Protein AF-A0A242BD94-F1 (afdb_monomer_lite)

Radius of gyration: 14.13 Å; chains: 1; bounding box: 34×25×37 Å

Organism: Enterococcus faecium (NCBI:txid1352)

pLDDT: mean 95.87, std 3.22, range [78.56, 98.5]

Foldseek 3Di:
DDDDPLQEDWFQAPCPPPDPPPPVSVVVLLDQPDAHHRTGHLVRNLVSCVVVVVVQVVDPPDDDDRDHAFSNVLSVCCVQPPDDSVVSVVDGDDPPDDDDDD

InterPro domains:
  IPR003094 Fructose-2,6-bisphosphatase [PTHR10606] (23-94)
  IPR013078 Histidine phosphatase superfamily, clade-1 [PF00300] (2-100)
  IPR029033 Histidine phosphatase superfamily [G3DSA:3.40.50.1240] (1-102)
  IPR029033 Histidine phosphatase superfamily [SSF53254] (2-101)

Sequence (102 aa):
MTADERLVEMDFGDYDGLPSKDENFQKARLAFAVRFPNGESVLDVYARIVPLLKECMEDEENVYLLVCHNALIRVINAYFHPMPNEGFFTFMVDNTELISYE

Structure (mmCIF, N/CA/C/O backbone):
data_AF-A0A242BD94-F1
#
_entry.id   AF-A0A242BD94-F1
#
loop_
_atom_site.group_PDB
_atom_site.id
_atom_site.type_symbol
_atom_site.label_atom_id
_atom_site.label_alt_id
_atom_site.label_comp_id
_atom_site.label_asym_id
_atom_site.label_entity_id
_atom_site.label_seq_id
_atom_site.pdbx_PDB_ins_code
_atom_site.Cartn_x
_atom_site.Cartn_y
_atom_site.Cartn_z
_atom_site.occupancy
_atom_site.B_iso_or_equiv
_atom_site.auth_seq_id
_atom_site.auth_comp_id
_atom_site.auth_asym_id
_atom_site.auth_atom_id
_atom_site.pdbx_PDB_model_num
ATOM 1 N N . MET A 1 1 ? -20.625 -2.623 3.747 1.00 78.56 1 MET A N 1
ATOM 2 C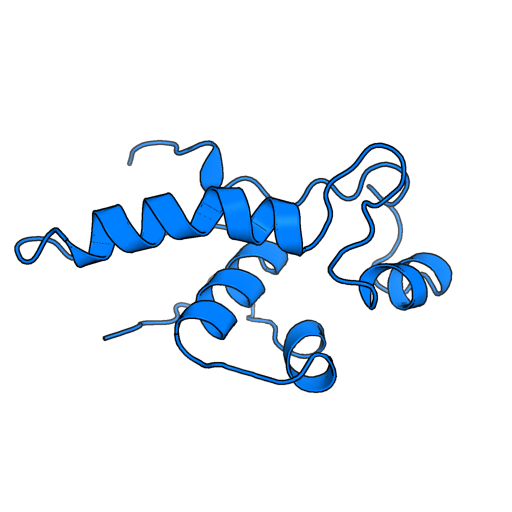 CA . MET A 1 1 ? -19.436 -2.573 2.876 1.00 78.56 1 MET A CA 1
ATOM 3 C C . MET A 1 1 ? -19.515 -1.279 2.097 1.00 78.56 1 MET A C 1
ATOM 5 O O . MET A 1 1 ? -20.455 -1.119 1.327 1.00 78.56 1 MET A O 1
ATOM 9 N N . THR A 1 2 ? -18.596 -0.360 2.364 1.00 93.62 2 THR A N 1
ATOM 10 C CA . THR A 1 2 ? -18.507 0.940 1.690 1.00 93.62 2 THR A CA 1
ATOM 11 C C . THR A 1 2 ? -17.224 0.930 0.876 1.00 93.62 2 THR A C 1
ATOM 13 O O . THR A 1 2 ? -16.197 0.494 1.390 1.00 93.62 2 THR A O 1
ATOM 16 N N . ALA A 1 3 ? -17.291 1.334 -0.390 1.00 95.25 3 ALA A N 1
ATOM 17 C CA . ALA A 1 3 ? -16.090 1.500 -1.199 1.00 95.25 3 ALA A CA 1
ATOM 18 C C . ALA A 1 3 ? -15.377 2.793 -0.784 1.00 95.25 3 ALA A C 1
ATOM 20 O O . ALA A 1 3 ? -16.035 3.817 -0.600 1.00 95.25 3 ALA A O 1
ATOM 21 N N . ASP A 1 4 ? -14.054 2.733 -0.650 1.00 97.38 4 ASP A N 1
ATOM 22 C CA . ASP A 1 4 ? -13.207 3.892 -0.387 1.00 97.38 4 ASP A CA 1
ATOM 23 C C . ASP A 1 4 ? -12.114 3.951 -1.455 1.00 97.38 4 ASP A C 1
ATOM 25 O O . ASP A 1 4 ? -11.298 3.036 -1.578 1.00 97.38 4 ASP A O 1
ATOM 29 N N . GLU A 1 5 ? -12.105 5.028 -2.237 1.00 96.69 5 GLU A N 1
ATOM 30 C CA . GLU A 1 5 ? -11.143 5.236 -3.324 1.00 96.69 5 GLU A CA 1
ATOM 31 C C . GLU A 1 5 ? -9.695 5.281 -2.811 1.00 96.69 5 GLU A C 1
ATOM 33 O O . GLU A 1 5 ? -8.758 5.010 -3.553 1.00 96.69 5 GLU A O 1
ATOM 38 N N . ARG A 1 6 ? -9.472 5.553 -1.519 1.00 97.94 6 ARG A N 1
ATOM 39 C CA . ARG A 1 6 ? -8.134 5.521 -0.913 1.00 97.94 6 ARG A CA 1
ATOM 40 C C . ARG A 1 6 ? -7.581 4.103 -0.776 1.00 97.94 6 ARG A C 1
ATOM 42 O O . ARG A 1 6 ? -6.384 3.977 -0.531 1.00 97.94 6 ARG A O 1
ATOM 49 N N . LEU A 1 7 ? -8.404 3.062 -0.951 1.00 97.88 7 LEU A N 1
ATOM 50 C CA . LEU A 1 7 ? -8.019 1.645 -0.882 1.00 97.88 7 LEU A CA 1
ATOM 51 C C . LEU A 1 7 ? -7.743 0.995 -2.250 1.00 97.88 7 LEU A C 1
ATOM 53 O O . LEU A 1 7 ? -7.394 -0.190 -2.307 1.00 97.88 7 LEU A O 1
ATOM 57 N N . VAL A 1 8 ? -7.873 1.740 -3.352 1.00 97.31 8 VAL A N 1
ATOM 58 C CA . VAL A 1 8 ? -7.500 1.238 -4.686 1.00 97.31 8 VAL A CA 1
ATOM 59 C C . VAL A 1 8 ? -6.008 0.915 -4.736 1.00 97.31 8 VAL A C 1
ATOM 61 O O . VAL A 1 8 ? -5.218 1.532 -4.014 1.00 97.31 8 VAL A O 1
A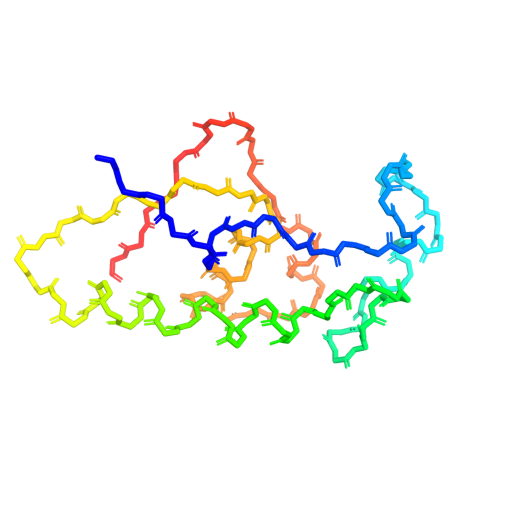TOM 64 N N . GLU A 1 9 ? -5.623 -0.063 -5.560 1.00 97.25 9 GLU A N 1
ATOM 65 C CA . GLU A 1 9 ? -4.211 -0.429 -5.736 1.00 97.25 9 GLU A CA 1
ATOM 66 C C . GLU A 1 9 ? -3.372 0.783 -6.168 1.00 97.25 9 GLU A C 1
ATOM 68 O O . GLU A 1 9 ? -3.897 1.758 -6.706 1.00 97.25 9 GLU A O 1
ATOM 73 N N . MET A 1 10 ? -2.074 0.741 -5.874 1.00 97.69 10 MET A N 1
ATOM 74 C CA . MET A 1 10 ? -1.118 1.711 -6.398 1.00 97.69 10 MET A CA 1
ATOM 75 C C . MET A 1 10 ? -1.188 1.767 -7.929 1.00 97.69 10 MET A C 1
ATOM 77 O O . MET A 1 10 ? -1.136 0.728 -8.584 1.00 97.69 10 MET A O 1
ATOM 81 N N . ASP A 1 11 ? -1.241 2.972 -8.489 1.00 97.94 11 ASP A N 1
ATOM 82 C CA . ASP A 1 11 ? -1.123 3.170 -9.934 1.00 97.94 11 ASP A CA 1
ATOM 83 C C . ASP A 1 11 ? 0.338 2.956 -10.368 1.00 97.94 11 ASP A C 1
ATOM 85 O O . ASP A 1 11 ? 1.222 3.764 -10.054 1.00 97.94 11 ASP A O 1
ATOM 89 N N . PHE A 1 12 ? 0.617 1.846 -11.058 1.00 97.75 12 PHE A N 1
ATOM 90 C CA . PHE A 1 12 ? 1.964 1.537 -11.545 1.00 97.75 12 PHE A CA 1
ATOM 91 C C . PHE A 1 12 ? 2.297 2.232 -12.875 1.00 97.75 12 PHE A C 1
ATOM 93 O O . PHE A 1 12 ? 3.437 2.124 -13.343 1.00 97.75 12 PHE A O 1
ATOM 100 N N . GLY A 1 13 ? 1.346 2.964 -13.466 1.00 97.81 13 GLY A N 1
ATOM 101 C CA . GLY A 1 13 ? 1.514 3.702 -14.709 1.00 97.81 13 GLY A CA 1
ATOM 102 C C . GLY A 1 13 ? 2.006 2.810 -15.846 1.00 97.81 13 GLY A C 1
ATOM 103 O O . GLY A 1 13 ? 1.455 1.745 -16.112 1.00 97.81 13 GLY A O 1
ATOM 104 N N . ASP A 1 14 ? 3.102 3.199 -16.496 1.00 97.62 14 ASP A N 1
ATOM 105 C CA . ASP A 1 14 ? 3.682 2.451 -17.622 1.00 97.62 14 ASP A CA 1
ATOM 106 C C . ASP A 1 14 ? 4.154 1.023 -17.257 1.00 97.62 14 ASP A C 1
ATOM 108 O O . ASP A 1 14 ? 4.463 0.233 -18.152 1.00 97.62 14 ASP A O 1
ATOM 112 N N . TYR A 1 15 ? 4.231 0.675 -15.964 1.00 96.94 15 TYR A N 1
ATOM 113 C CA . TYR A 1 15 ? 4.554 -0.682 -15.510 1.00 96.94 15 TYR A CA 1
ATOM 114 C C . TYR A 1 15 ? 3.325 -1.595 -15.358 1.00 96.94 15 TYR A C 1
ATOM 116 O O . TYR A 1 15 ? 3.494 -2.788 -15.084 1.00 96.94 15 TYR A O 1
ATOM 124 N N . ASP A 1 16 ? 2.106 -1.086 -15.548 1.00 94.94 16 ASP A N 1
ATOM 125 C CA . ASP A 1 16 ? 0.897 -1.903 -15.460 1.00 94.94 16 ASP A CA 1
ATOM 126 C C . ASP A 1 16 ? 0.891 -3.046 -16.484 1.00 94.94 16 ASP A C 1
ATOM 128 O O . ASP A 1 16 ? 1.211 -2.897 -17.664 1.00 94.94 16 ASP A O 1
ATOM 132 N N . GLY A 1 17 ? 0.518 -4.237 -16.010 1.00 93.44 17 GLY A N 1
ATOM 133 C CA . GLY A 1 17 ? 0.488 -5.458 -16.819 1.00 93.44 17 GLY A CA 1
ATOM 134 C C . GLY A 1 17 ? 1.858 -6.093 -17.083 1.00 93.44 17 GLY A C 1
ATOM 135 O O . GLY A 1 17 ? 1.910 -7.180 -17.667 1.00 93.44 17 GLY A O 1
ATOM 136 N N . LEU A 1 18 ? 2.961 -5.484 -16.634 1.00 95.19 18 LEU A N 1
ATOM 137 C CA . LEU A 1 18 ? 4.274 -6.118 -16.711 1.00 95.19 18 LEU A CA 1
ATOM 138 C C . LEU A 1 18 ? 4.429 -7.231 -15.663 1.00 95.19 18 LEU A C 1
ATOM 140 O O . LEU A 1 18 ? 3.830 -7.183 -14.583 1.00 95.19 18 LEU A O 1
ATOM 144 N N . PRO A 1 19 ? 5.256 -8.257 -15.943 1.00 95.00 19 PRO A N 1
ATOM 145 C C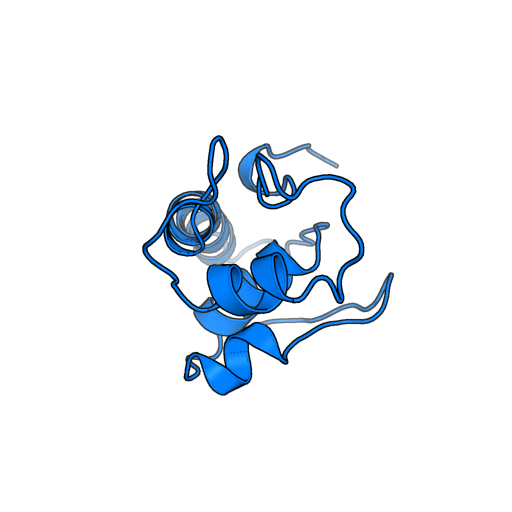A . PRO A 1 19 ? 5.576 -9.271 -14.953 1.00 95.00 19 PRO A CA 1
ATOM 146 C C . PRO A 1 19 ? 6.167 -8.636 -13.695 1.00 95.00 19 PRO A C 1
ATOM 148 O O . PRO A 1 19 ? 7.072 -7.810 -13.769 1.00 95.00 19 PRO A O 1
ATOM 151 N N . SER A 1 20 ? 5.749 -9.108 -12.522 1.00 87.44 20 SER A N 1
ATOM 152 C CA . SER A 1 20 ? 6.251 -8.585 -11.244 1.00 87.44 20 SER A CA 1
ATOM 153 C C . SER A 1 20 ? 7.772 -8.690 -11.091 1.00 87.44 20 SER A C 1
ATOM 155 O O . SER A 1 20 ? 8.354 -7.939 -10.318 1.00 87.44 20 SER A O 1
ATOM 157 N N . LYS A 1 21 ? 8.426 -9.603 -11.820 1.00 93.38 21 LYS A N 1
ATOM 158 C CA . LYS A 1 21 ? 9.885 -9.797 -11.832 1.00 93.38 21 LYS A CA 1
ATOM 159 C C . LYS A 1 21 ? 10.616 -8.981 -12.905 1.00 93.38 21 LYS A C 1
ATOM 161 O O . LYS A 1 21 ? 11.807 -9.207 -13.096 1.00 93.38 21 LYS A O 1
ATOM 166 N N . ASP A 1 22 ? 9.934 -8.079 -13.607 1.00 96.81 22 ASP A N 1
ATOM 167 C CA . ASP A 1 22 ? 10.582 -7.181 -14.562 1.00 96.81 22 ASP A CA 1
ATOM 168 C C . ASP A 1 22 ? 11.700 -6.376 -13.879 1.00 96.81 22 ASP A C 1
ATOM 170 O O . ASP A 1 22 ? 11.506 -5.773 -12.821 1.00 96.81 22 ASP A O 1
ATOM 174 N N . GLU A 1 23 ? 12.898 -6.388 -14.466 1.00 96.94 23 GLU A N 1
ATOM 175 C CA . GLU A 1 23 ? 14.074 -5.783 -13.840 1.00 96.94 23 GLU A CA 1
ATOM 176 C C . GLU A 1 23 ? 13.971 -4.261 -13.720 1.00 96.94 23 GLU A C 1
ATOM 178 O O . GLU A 1 23 ? 14.499 -3.686 -12.764 1.00 96.94 23 GLU A O 1
ATOM 183 N N . ASN A 1 24 ? 13.324 -3.599 -14.684 1.00 96.56 24 ASN A N 1
ATOM 184 C CA . ASN A 1 24 ? 13.184 -2.147 -14.673 1.00 96.56 24 ASN A CA 1
ATOM 185 C C . ASN A 1 24 ? 12.188 -1.733 -13.598 1.00 96.56 24 ASN A C 1
ATOM 187 O O . ASN A 1 24 ? 12.500 -0.850 -12.801 1.00 96.56 24 ASN A O 1
ATOM 191 N N . PHE A 1 25 ? 11.061 -2.440 -13.499 1.00 95.88 25 PHE A N 1
ATOM 192 C CA . PHE A 1 25 ? 10.106 -2.251 -12.414 1.00 95.88 25 PHE A CA 1
ATOM 193 C C . PHE A 1 25 ? 10.761 -2.459 -11.044 1.00 95.88 25 PHE A C 1
ATOM 195 O O . PHE A 1 25 ? 10.641 -1.614 -10.156 1.00 95.88 25 PHE A O 1
ATOM 202 N N . GLN A 1 26 ? 11.509 -3.555 -10.876 1.00 94.75 26 GLN A N 1
ATOM 203 C CA . GLN A 1 26 ? 12.169 -3.885 -9.611 1.00 94.75 26 GLN A CA 1
ATOM 204 C C . GLN A 1 26 ? 13.216 -2.849 -9.189 1.00 94.75 26 GLN A C 1
ATOM 206 O O . GLN A 1 26 ? 13.371 -2.602 -7.996 1.00 94.75 26 GLN A O 1
ATOM 211 N N . LYS A 1 27 ? 13.898 -2.203 -10.140 1.00 95.00 27 LYS A N 1
ATOM 212 C CA . LYS A 1 27 ? 14.809 -1.083 -9.855 1.00 95.00 27 LYS A CA 1
ATOM 213 C C . LYS A 1 27 ? 14.044 0.208 -9.562 1.00 95.00 27 LYS A C 1
ATOM 215 O O . LYS A 1 27 ? 14.365 0.892 -8.594 1.00 95.00 27 LYS A O 1
ATOM 220 N N . ALA A 1 28 ? 13.034 0.530 -10.371 1.00 94.75 28 ALA A N 1
ATOM 221 C CA . ALA A 1 28 ? 12.268 1.769 -10.265 1.00 94.75 28 ALA A CA 1
ATOM 222 C C . ALA A 1 28 ? 11.513 1.869 -8.935 1.00 94.75 28 ALA A C 1
ATOM 224 O O . ALA A 1 28 ? 11.557 2.911 -8.282 1.00 94.75 28 ALA A O 1
ATOM 225 N N . ARG A 1 29 ? 10.889 0.769 -8.488 1.00 92.94 29 ARG A N 1
ATOM 226 C CA . ARG A 1 29 ? 10.082 0.757 -7.260 1.00 92.94 29 ARG A CA 1
ATOM 227 C C . ARG A 1 29 ? 10.866 1.146 -6.013 1.00 92.94 29 ARG A C 1
ATOM 229 O O . ARG A 1 29 ? 10.251 1.624 -5.075 1.00 92.94 29 ARG A O 1
ATOM 236 N N . LEU A 1 30 ? 12.195 0.988 -5.998 1.00 93.19 30 LEU A N 1
ATOM 237 C CA . LEU A 1 30 ? 13.034 1.275 -4.828 1.00 93.19 30 LEU A CA 1
ATOM 238 C C . LEU A 1 30 ? 13.065 2.762 -4.435 1.00 93.19 30 LEU A C 1
ATOM 240 O O . LEU A 1 30 ? 13.437 3.095 -3.308 1.00 93.19 30 LEU A O 1
ATOM 244 N N . ALA A 1 31 ? 12.678 3.659 -5.344 1.00 93.88 31 ALA A N 1
ATOM 245 C CA . ALA A 1 31 ? 12.701 5.099 -5.133 1.00 93.88 31 ALA A CA 1
ATOM 246 C C . ALA A 1 31 ? 11.335 5.619 -4.650 1.00 93.88 31 ALA A C 1
ATOM 248 O O . ALA A 1 31 ? 10.487 6.008 -5.445 1.00 93.88 31 ALA A O 1
ATOM 249 N N . PHE A 1 32 ? 11.141 5.690 -3.330 1.00 94.88 32 PHE A N 1
ATOM 250 C CA . PHE A 1 32 ? 9.848 6.030 -2.709 1.00 94.88 32 PHE A CA 1
ATOM 251 C C . PHE A 1 32 ? 9.219 7.336 -3.209 1.00 94.88 32 PHE A C 1
ATOM 253 O O . PHE A 1 32 ? 8.003 7.418 -3.356 1.00 94.88 32 PHE A O 1
ATOM 260 N N . ALA A 1 33 ? 10.049 8.360 -3.417 1.00 96.50 33 ALA A N 1
ATOM 261 C CA . ALA A 1 33 ? 9.615 9.707 -3.780 1.00 96.50 33 ALA A CA 1
ATOM 262 C C . ALA A 1 33 ? 9.497 9.929 -5.296 1.00 96.50 33 ALA A C 1
ATOM 264 O O . ALA A 1 33 ? 9.166 11.030 -5.732 1.00 96.50 33 ALA A O 1
ATOM 265 N N . VAL A 1 34 ? 9.818 8.919 -6.105 1.00 97.69 34 VAL A N 1
ATOM 266 C CA . VAL A 1 34 ? 9.762 9.014 -7.562 1.00 97.69 34 VAL A CA 1
ATOM 267 C C . VAL A 1 34 ? 8.478 8.348 -8.026 1.00 97.69 34 VAL A C 1
ATOM 269 O O . VAL A 1 34 ? 8.220 7.192 -7.703 1.00 97.69 34 VAL A O 1
ATOM 272 N N . ARG A 1 35 ? 7.663 9.091 -8.776 1.00 98.38 35 ARG A N 1
ATOM 273 C CA . ARG A 1 35 ? 6.482 8.533 -9.436 1.00 98.38 35 ARG A CA 1
ATOM 274 C C . ARG A 1 35 ? 6.911 7.598 -10.549 1.00 98.38 35 ARG A C 1
ATOM 276 O O . ARG A 1 35 ? 7.838 7.922 -11.298 1.00 98.38 35 ARG A O 1
ATOM 283 N N . PHE A 1 36 ? 6.210 6.481 -10.695 1.00 98.00 36 PHE A N 1
ATOM 284 C CA . PHE A 1 36 ? 6.273 5.745 -11.947 1.00 98.00 36 PHE A CA 1
ATOM 285 C C . PHE A 1 36 ? 5.791 6.648 -13.097 1.00 98.00 36 PHE A C 1
ATOM 287 O O . PHE A 1 36 ? 4.964 7.540 -12.872 1.00 98.00 36 PHE A O 1
ATOM 294 N N . PRO A 1 37 ? 6.314 6.487 -14.325 1.00 97.69 37 PRO A N 1
ATOM 295 C CA . PRO A 1 37 ? 5.795 7.221 -15.473 1.00 97.69 37 PRO A CA 1
ATOM 296 C C . PRO A 1 37 ? 4.283 7.000 -15.596 1.00 97.69 37 PRO A C 1
ATOM 298 O O . PRO A 1 37 ? 3.844 5.857 -15.604 1.00 97.69 37 PRO A O 1
ATOM 301 N N . ASN A 1 38 ? 3.509 8.087 -15.650 1.00 97.88 38 ASN A N 1
ATOM 302 C CA . ASN A 1 38 ? 2.039 8.072 -15.668 1.00 97.88 38 ASN A CA 1
ATOM 303 C C . ASN A 1 38 ? 1.358 7.375 -14.471 1.00 97.88 38 ASN A C 1
ATOM 305 O O . ASN A 1 38 ? 0.195 7.022 -14.597 1.00 97.88 38 ASN A O 1
ATOM 309 N N . GLY A 1 39 ? 2.045 7.215 -13.334 1.00 98.06 39 GLY A N 1
ATOM 310 C CA . GLY A 1 39 ? 1.497 6.569 -12.138 1.00 98.06 39 GLY A CA 1
ATOM 311 C C . GLY A 1 39 ? 1.845 7.281 -10.827 1.00 98.06 39 GLY A C 1
ATOM 312 O O . GLY A 1 39 ? 2.254 8.449 -10.798 1.00 98.06 39 GLY A O 1
ATOM 313 N N . GLU A 1 40 ? 1.690 6.558 -9.722 1.00 98.31 40 GLU A N 1
ATOM 314 C CA . GLU A 1 40 ? 1.952 7.022 -8.360 1.00 98.31 40 GLU A CA 1
ATOM 315 C C . GLU A 1 40 ? 3.410 6.774 -7.931 1.00 98.31 40 GLU A C 1
ATOM 317 O O . GLU A 1 40 ? 4.154 5.968 -8.495 1.00 98.31 40 GLU A O 1
ATOM 322 N N . SER A 1 41 ? 3.834 7.486 -6.889 1.00 97.88 41 SER A N 1
ATOM 323 C CA . SER A 1 41 ? 4.989 7.128 -6.062 1.00 97.88 41 SER A CA 1
ATOM 324 C C . SER A 1 41 ? 4.520 6.443 -4.778 1.00 97.88 41 SER A C 1
ATOM 326 O O . SER A 1 41 ? 3.363 6.576 -4.378 1.00 97.88 41 SER A O 1
ATOM 328 N N . VAL A 1 42 ? 5.420 5.757 -4.067 1.00 97.25 42 VAL A N 1
ATOM 329 C CA . VAL A 1 42 ? 5.091 5.185 -2.747 1.00 97.25 42 VAL A CA 1
ATOM 330 C C . VAL A 1 42 ? 4.620 6.281 -1.780 1.00 97.25 42 VAL A C 1
ATOM 332 O O . VAL A 1 42 ? 3.719 6.051 -0.976 1.00 97.25 42 VAL A O 1
ATOM 335 N N . LEU A 1 43 ? 5.189 7.489 -1.877 1.00 97.50 43 LEU A N 1
ATOM 336 C CA . LEU A 1 43 ? 4.770 8.626 -1.055 1.00 97.50 43 LEU A CA 1
ATOM 337 C C . LEU A 1 43 ? 3.374 9.158 -1.410 1.00 97.50 43 LEU A C 1
ATOM 339 O O . LEU A 1 43 ? 2.682 9.630 -0.510 1.00 97.50 43 LEU A O 1
ATOM 343 N N . ASP A 1 44 ? 2.936 9.057 -2.669 1.00 98.50 44 ASP A N 1
ATOM 344 C CA . ASP A 1 44 ? 1.559 9.408 -3.047 1.00 98.50 44 ASP A CA 1
ATOM 345 C C . ASP A 1 44 ? 0.559 8.434 -2.402 1.00 98.50 44 ASP A C 1
ATOM 347 O O . ASP A 1 44 ? -0.421 8.872 -1.796 1.00 98.50 44 ASP A O 1
ATOM 351 N N . VAL A 1 45 ? 0.866 7.127 -2.416 1.00 98.25 45 VAL A N 1
ATOM 352 C CA . VAL A 1 45 ? 0.056 6.098 -1.736 1.00 98.25 45 VAL A CA 1
ATOM 353 C C . VAL A 1 45 ? -0.017 6.368 -0.230 1.00 98.25 45 VAL A C 1
ATOM 355 O O . VAL A 1 45 ? -1.107 6.372 0.345 1.00 98.25 45 VAL A O 1
ATOM 358 N N . TYR A 1 46 ? 1.121 6.668 0.410 1.00 97.69 46 TYR A N 1
ATOM 359 C CA . TYR A 1 46 ? 1.162 7.098 1.815 1.00 97.69 46 TYR A CA 1
ATOM 360 C C . TYR A 1 46 ? 0.254 8.302 2.076 1.00 97.69 46 TYR A C 1
ATOM 362 O O . TYR A 1 46 ? -0.527 8.296 3.028 1.00 97.69 46 TYR A O 1
ATOM 370 N N . ALA A 1 47 ? 0.339 9.332 1.233 1.00 98.25 47 ALA A N 1
ATOM 371 C CA . ALA A 1 47 ? -0.421 10.562 1.411 1.00 98.25 47 ALA A CA 1
ATOM 372 C C . ALA A 1 47 ? -1.940 10.330 1.371 1.00 98.25 47 ALA A C 1
ATOM 374 O O . ALA A 1 47 ? -2.659 10.976 2.136 1.00 98.25 47 ALA A O 1
ATOM 375 N N . ARG A 1 48 ? -2.434 9.403 0.534 1.00 98.00 48 ARG A N 1
ATOM 376 C CA . ARG A 1 48 ? -3.873 9.094 0.461 1.00 98.00 48 ARG A CA 1
ATOM 377 C C . ARG A 1 48 ? -4.368 8.116 1.523 1.00 98.00 48 ARG A C 1
ATOM 379 O O . ARG A 1 48 ? -5.520 8.236 1.931 1.00 98.00 48 ARG A O 1
ATOM 386 N N . ILE A 1 49 ? -3.540 7.180 1.996 1.00 98.25 49 ILE A N 1
ATOM 387 C CA . ILE A 1 49 ? -3.991 6.164 2.964 1.00 98.25 49 ILE A CA 1
ATOM 388 C C . ILE A 1 49 ? -3.925 6.643 4.417 1.00 98.25 49 ILE A C 1
ATOM 390 O O . ILE A 1 49 ? -4.778 6.283 5.222 1.00 98.25 49 ILE A O 1
ATOM 394 N N . VAL A 1 50 ? -2.950 7.488 4.770 1.00 98.12 50 VAL A N 1
ATOM 395 C CA . VAL A 1 50 ? -2.760 7.940 6.160 1.00 98.12 50 VAL A CA 1
ATOM 396 C C . VAL A 1 50 ? -3.990 8.658 6.738 1.00 98.12 50 VAL A C 1
ATOM 398 O O . VAL A 1 50 ? -4.318 8.385 7.891 1.00 98.12 50 VAL A O 1
ATOM 401 N N . PRO A 1 51 ? -4.705 9.534 6.002 1.00 98.38 51 PRO A N 1
ATOM 402 C CA . PRO A 1 51 ? -5.951 10.115 6.500 1.00 98.38 51 PRO A CA 1
ATOM 403 C C . PRO A 1 51 ? -7.010 9.065 6.860 1.00 98.38 51 PRO A C 1
ATOM 405 O O . PRO A 1 51 ? -7.612 9.178 7.920 1.00 98.38 51 PRO A O 1
ATOM 408 N N . LEU A 1 52 ? -7.172 8.012 6.046 1.00 98.00 52 LEU A N 1
ATOM 409 C CA . LEU A 1 52 ? -8.106 6.917 6.343 1.00 98.00 52 LEU A CA 1
ATOM 410 C C . LEU A 1 52 ? -7.707 6.177 7.625 1.00 98.00 52 LEU A C 1
ATOM 412 O O . LEU A 1 52 ? -8.552 5.916 8.473 1.00 98.00 52 LEU A O 1
ATOM 416 N N . LEU A 1 53 ? -6.417 5.868 7.795 1.00 98.06 53 LEU A N 1
ATOM 417 C CA . LEU A 1 53 ? -5.943 5.210 9.017 1.00 98.06 53 LEU A CA 1
ATOM 418 C C . LEU A 1 53 ? -6.214 6.065 10.258 1.00 98.06 53 LEU A C 1
ATOM 420 O O . LEU A 1 53 ? -6.604 5.533 11.291 1.00 98.06 53 LEU A O 1
ATOM 424 N N . LYS A 1 54 ? -6.036 7.387 10.159 1.00 98.12 54 LYS A N 1
ATOM 425 C CA . LYS A 1 54 ? 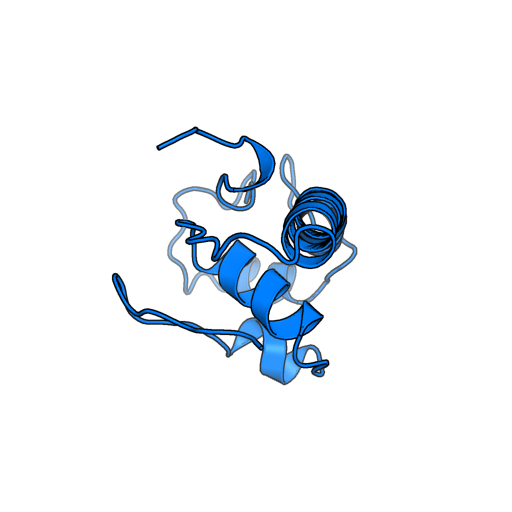-6.353 8.310 11.256 1.00 98.12 54 LYS A CA 1
ATOM 426 C C . LYS A 1 54 ? -7.840 8.330 11.580 1.00 98.12 54 LYS A C 1
ATOM 428 O O . LYS A 1 54 ? -8.172 8.20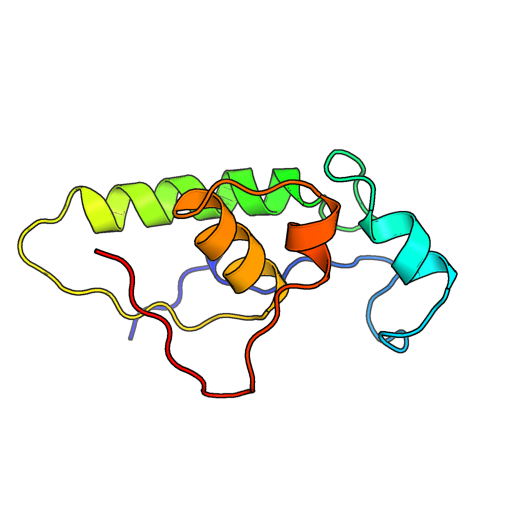1 12.748 1.00 98.12 54 LYS A O 1
ATOM 433 N N . GLU A 1 55 ? -8.703 8.417 10.569 1.00 97.50 55 GLU A N 1
ATOM 434 C CA . GLU A 1 55 ? -10.159 8.334 10.751 1.00 97.50 55 GLU A CA 1
ATOM 435 C C . GLU A 1 55 ? -10.557 7.043 11.488 1.00 97.50 55 GLU A C 1
ATOM 437 O O . GLU A 1 55 ? -11.350 7.097 12.422 1.00 97.50 55 GLU A O 1
ATOM 442 N N . CYS A 1 56 ? -9.966 5.896 11.127 1.00 97.06 56 CYS A N 1
ATOM 443 C CA . CYS A 1 56 ? -10.227 4.624 11.807 1.00 97.06 56 CYS A CA 1
ATOM 444 C C . CYS A 1 56 ? -9.720 4.588 13.257 1.00 97.06 56 CYS A C 1
ATOM 446 O O . CYS A 1 56 ? -10.370 3.981 14.096 1.00 97.06 56 CYS A O 1
ATOM 448 N N . MET A 1 57 ? -8.566 5.193 13.554 1.00 96.50 57 MET A N 1
ATOM 449 C CA . MET A 1 57 ? -7.997 5.204 14.912 1.00 96.50 57 MET A CA 1
ATOM 450 C C . MET A 1 57 ? -8.650 6.239 15.838 1.00 96.50 57 MET A C 1
ATOM 452 O O . MET A 1 57 ? -8.575 6.097 17.053 1.00 96.50 57 MET A O 1
ATOM 456 N N . GLU A 1 58 ? -9.237 7.303 15.286 1.00 97.69 58 GLU A N 1
ATOM 457 C CA . GLU A 1 58 ? -9.989 8.307 16.052 1.00 97.69 58 GLU A CA 1
ATOM 458 C C . GLU A 1 58 ? -11.356 7.777 16.522 1.00 97.69 58 GLU A C 1
ATOM 460 O O . GLU A 1 58 ? -11.950 8.339 17.443 1.00 97.69 58 GLU A O 1
ATOM 465 N N . ASP A 1 59 ? -11.847 6.696 15.914 1.00 97.12 59 ASP A N 1
ATOM 466 C CA . ASP A 1 59 ? -13.073 6.006 16.302 1.00 97.12 59 ASP A CA 1
ATOM 467 C C . ASP A 1 59 ? -12.779 4.835 17.254 1.00 97.12 59 ASP A C 1
ATOM 469 O O . ASP A 1 59 ? -12.429 3.734 16.835 1.00 97.12 59 ASP A O 1
ATOM 473 N N . GLU A 1 60 ? -12.967 5.074 18.553 1.00 95.50 60 GLU A N 1
ATOM 474 C CA . GLU A 1 60 ? -12.768 4.072 19.610 1.00 95.50 60 GLU A CA 1
ATOM 475 C C . GLU A 1 60 ? -13.929 3.057 19.733 1.00 95.50 60 GLU A C 1
ATOM 477 O O . GLU A 1 60 ? -13.837 2.108 20.515 1.00 95.50 60 GLU A O 1
ATOM 482 N N . GLU A 1 61 ? -15.038 3.232 19.002 1.00 97.50 61 GLU A N 1
ATOM 483 C CA . GLU A 1 61 ? -16.240 2.394 19.145 1.00 97.50 61 GLU A CA 1
ATOM 484 C C . GLU A 1 61 ? -16.282 1.215 18.163 1.00 97.50 61 GLU A C 1
ATOM 486 O O . GLU A 1 61 ? -16.998 0.236 18.405 1.00 97.50 61 GLU A O 1
ATOM 491 N N . ASN A 1 62 ? -15.535 1.284 17.056 1.00 96.38 62 ASN A N 1
ATOM 492 C CA . ASN A 1 62 ? -15.635 0.330 15.953 1.00 96.38 62 ASN A CA 1
ATOM 493 C C . ASN A 1 62 ? -14.312 -0.372 15.631 1.00 96.38 62 ASN A C 1
ATOM 495 O O . ASN A 1 62 ? -13.224 0.174 15.768 1.00 96.38 62 ASN A O 1
ATOM 499 N N . VAL A 1 63 ? -14.425 -1.595 15.106 1.00 96.75 63 VAL A N 1
ATOM 500 C CA . VAL A 1 63 ? -13.304 -2.330 14.504 1.00 96.75 63 VAL A CA 1
ATOM 501 C C . VAL A 1 63 ? -13.461 -2.306 12.988 1.00 96.75 63 VAL A C 1
ATOM 503 O O . VAL A 1 63 ? -14.477 -2.756 12.449 1.00 96.75 63 VAL A O 1
ATOM 506 N N . TYR A 1 64 ? -12.440 -1.808 12.296 1.00 97.25 64 TYR A N 1
ATOM 507 C CA . TYR A 1 64 ? -12.446 -1.640 10.846 1.00 97.25 64 TYR A CA 1
ATOM 508 C C . TYR A 1 64 ? -11.738 -2.795 10.133 1.00 97.25 64 TYR A C 1
ATOM 510 O O . TYR A 1 64 ? -10.603 -3.140 10.445 1.00 97.25 64 TYR A O 1
ATOM 518 N N . LEU A 1 65 ? -12.394 -3.358 9.113 1.00 97.56 65 LEU A N 1
ATOM 519 C CA . LEU A 1 65 ? -11.777 -4.279 8.157 1.00 97.56 65 LEU A CA 1
ATOM 520 C C . LEU A 1 65 ? -11.506 -3.537 6.846 1.00 97.56 65 LEU A C 1
ATOM 522 O O . LEU A 1 65 ? -12.440 -3.223 6.105 1.00 97.56 65 LEU A O 1
ATOM 526 N N . LEU A 1 66 ? -10.230 -3.293 6.547 1.00 97.69 66 LEU A N 1
ATOM 527 C CA . LEU A 1 66 ? -9.793 -2.706 5.281 1.00 97.69 66 LEU A CA 1
ATOM 528 C C . LEU A 1 66 ? -9.426 -3.823 4.296 1.00 97.69 66 LEU A C 1
ATOM 530 O O . LEU A 1 66 ? -8.512 -4.604 4.547 1.00 97.69 66 LEU A O 1
ATOM 534 N N . VAL A 1 67 ? -10.127 -3.896 3.164 1.00 97.50 67 VAL A N 1
ATOM 535 C CA . VAL A 1 67 ? -9.860 -4.878 2.100 1.00 97.50 67 VAL A CA 1
ATOM 536 C C . VAL A 1 67 ? -9.143 -4.170 0.954 1.00 97.50 67 VAL A C 1
ATOM 538 O O . VAL A 1 67 ? -9.726 -3.297 0.316 1.00 97.50 67 VAL A O 1
ATOM 541 N N . CYS A 1 68 ? -7.877 -4.513 0.711 1.00 97.19 68 CYS A N 1
ATOM 542 C CA . CYS A 1 68 ? -7.045 -3.849 -0.296 1.00 97.19 68 CYS A CA 1
ATOM 543 C C . CYS A 1 68 ? -5.934 -4.769 -0.833 1.00 97.19 68 CYS A C 1
ATOM 545 O O . CYS A 1 68 ? -6.015 -5.993 -0.725 1.00 97.19 68 CYS A O 1
ATOM 547 N N . HIS A 1 69 ? -4.915 -4.174 -1.452 1.00 97.06 69 HIS A N 1
ATOM 548 C CA . HIS A 1 69 ? -3.898 -4.865 -2.235 1.00 97.06 69 HIS A CA 1
ATOM 549 C C . HIS A 1 69 ? -2.497 -4.721 -1.630 1.00 97.06 69 HIS A C 1
ATOM 551 O O . HIS A 1 69 ? -2.245 -3.867 -0.781 1.00 97.06 69 HIS A O 1
ATOM 557 N N . ASN A 1 70 ? -1.555 -5.548 -2.084 1.00 96.12 70 ASN A N 1
ATOM 558 C CA . ASN A 1 70 ? -0.245 -5.695 -1.448 1.00 96.12 70 ASN A CA 1
ATOM 559 C C . ASN A 1 70 ? 0.589 -4.397 -1.400 1.00 96.12 70 ASN A C 1
ATOM 561 O O . ASN A 1 70 ? 1.370 -4.232 -0.461 1.00 96.12 70 ASN A O 1
ATOM 565 N N . ALA A 1 71 ? 0.465 -3.466 -2.359 1.00 95.56 71 ALA A N 1
ATOM 566 C CA . ALA A 1 71 ? 1.200 -2.199 -2.261 1.00 95.56 71 ALA A CA 1
ATOM 567 C C . ALA A 1 71 ? 0.670 -1.325 -1.113 1.00 95.56 71 ALA A C 1
ATOM 569 O O . ALA A 1 71 ? 1.462 -0.759 -0.360 1.00 95.56 71 ALA A O 1
ATOM 570 N N . LEU A 1 72 ? -0.650 -1.289 -0.918 1.00 97.56 72 LEU A N 1
ATOM 571 C CA . LEU A 1 72 ? -1.272 -0.589 0.205 1.00 97.56 72 LEU A CA 1
ATOM 572 C C . LEU A 1 72 ? -1.009 -1.299 1.526 1.00 97.56 72 LEU A C 1
ATOM 574 O O . LEU A 1 72 ? -0.649 -0.639 2.492 1.00 97.56 72 LEU A O 1
ATOM 578 N N . ILE A 1 73 ? -1.115 -2.628 1.566 1.00 97.69 73 ILE A N 1
ATOM 579 C CA . ILE A 1 73 ? -0.840 -3.412 2.778 1.00 97.69 73 ILE A CA 1
ATOM 580 C C . ILE A 1 73 ? 0.598 -3.166 3.260 1.00 97.69 73 ILE A C 1
ATOM 582 O O . ILE A 1 73 ? 0.816 -3.016 4.459 1.00 97.69 73 ILE A O 1
ATOM 586 N N . ARG A 1 74 ? 1.579 -3.016 2.354 1.00 96.00 74 ARG A N 1
ATOM 587 C CA . ARG A 1 74 ? 2.943 -2.582 2.722 1.00 96.00 74 ARG A CA 1
ATOM 588 C C . ARG A 1 74 ? 2.968 -1.208 3.377 1.00 96.00 74 ARG A C 1
ATOM 590 O O . ARG A 1 74 ? 3.611 -1.049 4.409 1.00 96.00 74 ARG A O 1
ATOM 597 N N . VAL A 1 75 ? 2.295 -0.228 2.778 1.00 97.19 75 VAL A N 1
ATOM 598 C CA . VAL A 1 75 ? 2.233 1.144 3.300 1.00 97.19 75 VAL A CA 1
ATOM 599 C C . VAL A 1 75 ? 1.549 1.189 4.667 1.00 97.19 75 VAL A C 1
ATOM 601 O O . VAL A 1 75 ? 2.082 1.800 5.590 1.00 97.19 75 VAL A O 1
ATOM 604 N N . ILE A 1 76 ? 0.416 0.499 4.820 1.00 97.88 76 ILE A N 1
ATOM 605 C CA . ILE A 1 76 ? -0.318 0.375 6.085 1.00 97.88 76 ILE A CA 1
ATOM 606 C C . ILE A 1 76 ? 0.569 -0.302 7.130 1.00 97.88 76 ILE A C 1
ATOM 608 O O . ILE A 1 76 ? 0.751 0.228 8.221 1.00 97.88 76 ILE A O 1
ATOM 612 N N . ASN A 1 77 ? 1.205 -1.424 6.786 1.00 97.62 77 ASN A N 1
ATOM 613 C CA . ASN A 1 77 ? 2.084 -2.118 7.716 1.00 97.62 77 ASN A CA 1
ATOM 614 C C . ASN A 1 77 ? 3.256 -1.243 8.164 1.00 97.62 77 ASN A C 1
ATOM 616 O O . ASN A 1 77 ? 3.565 -1.201 9.347 1.00 97.62 77 ASN A O 1
ATOM 620 N N . ALA A 1 78 ? 3.888 -0.520 7.243 1.00 96.44 78 ALA A N 1
ATOM 621 C CA . ALA A 1 78 ? 5.004 0.357 7.565 1.00 96.44 78 ALA A CA 1
ATOM 622 C C . ALA A 1 78 ? 4.579 1.644 8.303 1.00 96.44 78 ALA A C 1
ATOM 624 O O . ALA A 1 78 ? 5.427 2.285 8.922 1.00 96.44 78 ALA A O 1
ATOM 625 N N . TYR A 1 79 ? 3.293 2.020 8.270 1.00 97.00 79 TYR A N 1
ATOM 626 C CA . TYR A 1 79 ? 2.735 3.062 9.140 1.00 97.00 79 TYR A CA 1
ATOM 627 C C . TYR A 1 79 ? 2.727 2.616 10.611 1.00 97.00 79 TYR A C 1
ATOM 629 O O . TYR A 1 79 ? 3.183 3.366 11.472 1.00 97.00 79 TYR A O 1
ATOM 637 N N . PHE A 1 80 ? 2.274 1.389 10.893 1.00 97.06 80 PHE A N 1
ATOM 638 C CA . PHE A 1 80 ? 2.238 0.834 12.255 1.00 97.06 80 PHE A CA 1
ATOM 639 C C . PHE A 1 80 ? 3.596 0.292 12.728 1.00 97.06 80 PHE A C 1
ATOM 641 O O . PHE A 1 80 ? 3.925 0.354 13.911 1.00 97.06 80 PHE A O 1
ATOM 648 N N . HIS A 1 81 ? 4.419 -0.200 11.802 1.00 96.00 81 HIS A N 1
ATOM 649 C CA . HIS A 1 81 ? 5.718 -0.813 12.069 1.00 96.00 81 HIS A CA 1
ATOM 650 C C . HIS A 1 81 ? 6.812 -0.140 11.222 1.00 96.00 81 HIS A C 1
ATOM 652 O O . HIS A 1 81 ? 7.148 -0.643 10.143 1.00 96.00 81 HIS A O 1
ATOM 658 N N . PRO A 1 82 ? 7.394 0.989 11.681 1.00 93.44 82 PRO A N 1
ATOM 659 C CA . PRO A 1 82 ? 8.435 1.696 10.941 1.00 93.44 82 PRO A CA 1
ATOM 660 C C . PRO A 1 82 ? 9.581 0.765 10.527 1.00 93.44 82 PRO A C 1
ATOM 662 O O . PRO A 1 82 ? 10.138 0.039 11.351 1.00 93.44 82 PRO A O 1
ATOM 665 N N . MET A 1 83 ? 9.949 0.797 9.245 1.00 92.50 83 MET A N 1
ATOM 666 C CA . MET A 1 83 ? 10.931 -0.123 8.667 1.00 92.50 83 MET A CA 1
ATOM 667 C C . MET A 1 83 ? 11.805 0.541 7.595 1.00 92.50 83 MET A C 1
ATOM 669 O O . MET A 1 83 ? 11.370 1.501 6.957 1.00 92.50 83 MET A O 1
ATOM 673 N N . PRO A 1 84 ? 13.036 0.042 7.368 1.00 90.38 84 PRO A N 1
ATOM 674 C CA . PRO A 1 84 ? 13.883 0.509 6.275 1.00 90.38 84 PRO A CA 1
ATOM 675 C C . PRO A 1 84 ? 13.338 0.066 4.908 1.00 90.38 84 PRO A C 1
ATOM 677 O O . PRO A 1 84 ? 12.609 -0.924 4.803 1.00 90.38 84 PRO A O 1
ATOM 680 N N . ASN A 1 85 ? 13.767 0.746 3.840 1.00 86.00 85 ASN A N 1
ATOM 681 C CA . ASN A 1 85 ? 13.336 0.468 2.460 1.00 86.00 85 ASN A CA 1
ATOM 682 C C . ASN A 1 85 ? 13.516 -1.005 2.050 1.00 86.00 85 ASN A C 1
ATOM 684 O O . ASN A 1 85 ? 12.697 -1.551 1.315 1.00 86.00 85 ASN A O 1
ATOM 688 N N . GLU A 1 86 ? 14.577 -1.653 2.534 1.00 84.56 86 GLU A N 1
ATOM 689 C CA . GLU A 1 86 ? 14.880 -3.065 2.265 1.00 84.56 86 GLU A CA 1
ATOM 690 C C . GLU A 1 86 ? 13.777 -3.998 2.797 1.00 84.56 86 GLU A C 1
ATOM 692 O O . GLU A 1 86 ? 13.341 -4.917 2.099 1.00 84.56 86 GLU A O 1
ATOM 697 N N . GLY A 1 87 ? 13.268 -3.726 4.004 1.00 89.94 87 GLY A N 1
ATOM 698 C CA . GLY A 1 87 ? 12.146 -4.460 4.596 1.00 89.94 87 GLY A CA 1
ATOM 699 C C . GLY A 1 87 ? 10.815 -4.134 3.916 1.00 89.94 87 GLY A C 1
ATOM 700 O O . GLY A 1 87 ? 10.003 -5.022 3.669 1.00 89.94 87 GLY A O 1
ATOM 701 N N . PHE A 1 88 ? 10.626 -2.873 3.523 1.00 94.69 88 PHE A N 1
ATOM 702 C CA . PHE A 1 88 ? 9.387 -2.411 2.899 1.00 94.69 88 PHE A CA 1
ATOM 703 C C . PHE A 1 88 ? 9.041 -3.172 1.612 1.00 94.69 88 PHE A C 1
ATOM 705 O O . PHE A 1 88 ? 7.912 -3.628 1.437 1.00 94.69 88 PHE A O 1
ATOM 712 N N . PHE A 1 89 ? 10.002 -3.347 0.698 1.00 91.75 89 PHE A N 1
ATOM 713 C CA . PHE A 1 89 ? 9.719 -4.002 -0.587 1.00 91.75 89 PHE A CA 1
ATOM 714 C C . PHE A 1 89 ? 9.690 -5.526 -0.529 1.00 91.75 89 PHE A C 1
ATOM 716 O O . PHE A 1 89 ? 9.188 -6.138 -1.477 1.00 91.75 89 PHE A O 1
ATOM 723 N N . THR A 1 90 ? 10.215 -6.120 0.541 1.00 91.81 90 THR A N 1
ATOM 724 C CA . THR A 1 90 ? 10.215 -7.572 0.753 1.00 91.81 90 THR A CA 1
ATOM 725 C C . THR A 1 90 ? 8.984 -8.048 1.518 1.00 91.81 90 THR A C 1
ATOM 727 O O . THR A 1 90 ? 8.599 -9.204 1.368 1.00 91.81 90 THR A O 1
ATOM 730 N N . PHE A 1 91 ? 8.314 -7.160 2.255 1.00 94.75 91 PHE A N 1
ATOM 731 C CA . PHE A 1 91 ? 7.041 -7.459 2.898 1.00 94.75 91 PHE A CA 1
ATOM 732 C C . PHE A 1 91 ? 5.937 -7.743 1.865 1.00 94.75 91 PHE A C 1
ATOM 734 O O . PHE A 1 91 ? 5.747 -7.004 0.894 1.00 94.75 91 PHE A O 1
ATOM 741 N N . MET A 1 92 ? 5.203 -8.831 2.059 1.00 94.19 92 MET A N 1
ATOM 742 C CA . MET A 1 92 ? 3.998 -9.183 1.313 1.00 94.19 92 MET A CA 1
ATOM 743 C C . MET A 1 92 ? 3.150 -10.108 2.165 1.00 94.19 92 MET A C 1
ATOM 745 O O . MET A 1 92 ? 3.687 -10.808 3.021 1.00 94.19 92 MET A O 1
ATOM 749 N N . VAL A 1 93 ? 1.859 -10.127 1.875 1.00 96.38 93 VAL A N 1
ATOM 750 C CA . VAL A 1 93 ? 0.946 -11.137 2.395 1.00 96.38 93 VAL A CA 1
ATOM 751 C C . VAL A 1 93 ? 0.413 -12.017 1.283 1.00 96.38 93 VAL A C 1
ATOM 753 O O . VAL A 1 93 ? 0.375 -11.608 0.111 1.00 96.38 93 VAL A O 1
ATOM 756 N N . ASP A 1 94 ? -0.009 -13.214 1.669 1.00 97.62 94 ASP A N 1
ATOM 757 C CA . ASP A 1 94 ? -0.725 -14.120 0.793 1.00 97.62 94 ASP A CA 1
ATOM 758 C C . ASP A 1 94 ? -2.128 -13.582 0.486 1.00 97.62 94 ASP A C 1
ATOM 760 O O . ASP A 1 94 ? -2.735 -12.802 1.227 1.00 97.62 94 ASP A O 1
ATOM 764 N N . ASN A 1 95 ? -2.680 -14.013 -0.648 1.00 96.94 95 ASN A N 1
ATOM 765 C CA . ASN A 1 95 ? -4.055 -13.674 -0.990 1.00 96.94 95 ASN A CA 1
ATOM 766 C C . ASN A 1 95 ? -4.992 -14.162 0.118 1.00 96.94 95 ASN A C 1
ATOM 768 O O . ASN A 1 95 ? -4.921 -15.323 0.516 1.00 96.94 95 ASN A O 1
ATOM 772 N N . THR A 1 96 ? -5.919 -13.298 0.540 1.00 96.69 96 THR A N 1
ATOM 773 C CA . THR A 1 96 ? -6.905 -13.547 1.612 1.00 96.69 96 THR A CA 1
ATOM 774 C C . THR A 1 96 ? -6.334 -13.666 3.029 1.00 96.69 96 THR A C 1
ATOM 776 O O . THR A 1 96 ? -7.084 -13.970 3.955 1.00 96.69 96 THR A O 1
ATOM 779 N N . GLU A 1 97 ? -5.044 -13.393 3.224 1.00 97.94 97 GLU A N 1
ATOM 780 C CA . GLU A 1 97 ? -4.454 -13.293 4.558 1.00 97.94 97 GLU A CA 1
ATOM 781 C C . GLU A 1 97 ? -5.006 -12.075 5.323 1.00 97.94 97 GLU A C 1
ATOM 783 O O . GLU A 1 97 ? -5.290 -11.027 4.737 1.00 97.94 97 GLU A O 1
ATOM 788 N N . LEU A 1 98 ? -5.165 -12.222 6.642 1.00 97.12 98 LEU A N 1
ATOM 789 C CA . LEU A 1 98 ? -5.639 -11.174 7.546 1.00 97.12 98 LEU A CA 1
ATOM 790 C C . LEU A 1 98 ? -4.495 -10.720 8.458 1.00 97.12 98 LEU A C 1
ATOM 792 O O . LEU A 1 98 ? -3.923 -11.537 9.177 1.00 97.12 98 LEU A O 1
ATOM 796 N N . ILE A 1 99 ? -4.224 -9.414 8.476 1.00 97.06 99 ILE A N 1
ATOM 797 C CA . ILE A 1 99 ? -3.336 -8.767 9.450 1.00 97.06 99 ILE A CA 1
ATOM 798 C C . ILE A 1 99 ? -4.177 -7.872 10.360 1.00 97.06 99 ILE A C 1
ATOM 800 O O . ILE A 1 99 ? -5.066 -7.166 9.884 1.00 97.06 99 ILE A O 1
ATOM 804 N N . SER A 1 100 ? -3.872 -7.886 11.656 1.00 96.81 100 SER A N 1
ATOM 805 C CA . SER A 1 100 ? -4.454 -6.995 12.659 1.00 96.81 100 SER A CA 1
ATOM 806 C C . SER A 1 100 ? -3.412 -6.018 13.200 1.00 96.81 100 SER A C 1
ATOM 808 O O . SER A 1 100 ? -2.237 -6.361 13.339 1.00 96.81 100 SER A O 1
ATOM 810 N N . TYR A 1 101 ? -3.873 -4.818 13.538 1.00 96.12 101 TYR A N 1
ATOM 811 C CA . TYR A 1 101 ? -3.107 -3.779 14.220 1.00 96.12 101 TYR A CA 1
ATOM 812 C C . TYR A 1 101 ? -3.898 -3.356 15.460 1.00 96.12 101 TYR A C 1
ATOM 814 O O . TYR A 1 101 ? -5.128 -3.342 15.407 1.00 96.12 101 TYR A O 1
ATOM 822 N N . GLU A 1 102 ? -3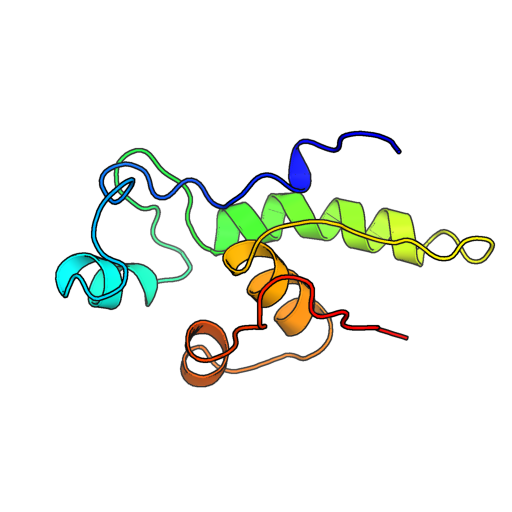.186 -3.062 16.547 1.00 85.88 102 GLU A N 1
ATOM 823 C CA . GLU A 1 102 ? -3.736 -2.599 17.831 1.00 85.88 102 GLU A CA 1
ATOM 824 C C . GLU A 1 102 ? -3.426 -1.113 18.036 1.00 85.88 102 GLU A C 1
ATOM 826 O O . GLU A 1 102 ? -2.307 -0.693 17.645 1.00 85.88 102 GLU A O 1
#

Secondary structure (DSSP, 8-state):
----GGGSPP--GGGTTS-TT-HHHHHHTT-TTSPPTTS--HHHHHHHHHHHHHHHHH-SS--------HHHHHHHHHHHS---HHHHHH----TT------